Protein AF-A0A5J4WD11-F1 (afdb_monomer_lite)

Structure (mmCIF, N/CA/C/O backbone):
data_AF-A0A5J4WD11-F1
#
_entry.id   AF-A0A5J4WD11-F1
#
loop_
_atom_site.group_PDB
_atom_site.id
_atom_site.type_symbol
_atom_site.label_atom_id
_atom_site.label_alt_id
_atom_site.label_comp_id
_atom_site.label_asym_id
_atom_site.label_entity_id
_atom_site.label_seq_id
_atom_site.pdbx_PDB_ins_code
_atom_site.Cartn_x
_atom_site.Cartn_y
_atom_site.Cartn_z
_atom_site.occupancy
_atom_site.B_iso_or_equiv
_atom_site.auth_seq_id
_atom_site.auth_comp_id
_atom_site.auth_asym_id
_atom_site.auth_atom_id
_atom_site.pdbx_PDB_model_num
ATOM 1 N N . MET A 1 1 ? -0.521 -6.035 17.013 1.00 54.28 1 MET A N 1
ATOM 2 C CA . MET A 1 1 ? -1.856 -5.624 17.509 1.00 54.28 1 MET A CA 1
ATOM 3 C C . MET A 1 1 ? -2.063 -4.173 17.127 1.00 54.28 1 MET A C 1
ATOM 5 O O . MET A 1 1 ? -1.174 -3.386 17.420 1.00 54.28 1 MET A O 1
ATOM 9 N N . ALA A 1 2 ? -3.182 -3.840 16.476 1.00 74.25 2 ALA A N 1
ATOM 10 C CA . ALA A 1 2 ? -3.461 -2.468 16.056 1.00 74.25 2 ALA A CA 1
ATOM 11 C C . ALA A 1 2 ? -3.629 -1.542 17.273 1.00 74.25 2 ALA A C 1
ATOM 13 O O . ALA A 1 2 ? -4.384 -1.871 18.199 1.00 74.25 2 ALA A O 1
ATOM 14 N N . ASN A 1 3 ? -2.933 -0.406 17.284 1.00 86.44 3 ASN A N 1
ATOM 15 C CA . ASN A 1 3 ? -3.064 0.596 18.343 1.00 86.44 3 ASN A CA 1
ATOM 16 C C . ASN A 1 3 ? -4.400 1.367 18.223 1.00 86.44 3 ASN A C 1
ATOM 18 O O . ASN A 1 3 ? -5.156 1.187 17.268 1.00 86.44 3 ASN A O 1
ATOM 22 N N . THR A 1 4 ? -4.731 2.218 19.201 1.00 89.69 4 THR A N 1
ATOM 23 C CA . THR A 1 4 ? -6.002 2.972 19.204 1.00 89.69 4 THR A CA 1
ATOM 24 C C . THR A 1 4 ? -6.188 3.834 17.951 1.00 89.69 4 THR A C 1
ATOM 26 O O . THR A 1 4 ? -7.291 3.894 17.412 1.00 89.69 4 THR A O 1
ATOM 29 N N . ALA A 1 5 ? -5.118 4.462 17.458 1.00 89.44 5 ALA A N 1
ATOM 30 C CA . ALA A 1 5 ? -5.155 5.301 16.264 1.00 89.44 5 ALA A CA 1
ATOM 31 C C . ALA A 1 5 ? -5.399 4.468 14.991 1.00 89.44 5 ALA A C 1
ATOM 33 O O . ALA A 1 5 ? -6.214 4.845 14.152 1.00 89.44 5 ALA A O 1
ATOM 34 N N . GLU A 1 6 ? -4.762 3.302 14.877 1.00 90.31 6 GLU A N 1
ATOM 35 C CA . GLU A 1 6 ? -4.972 2.359 13.771 1.00 90.31 6 GLU A CA 1
ATOM 36 C C . GLU A 1 6 ? -6.390 1.788 13.776 1.00 90.31 6 GLU A C 1
ATOM 38 O O . GLU A 1 6 ? -7.018 1.720 12.723 1.00 90.31 6 GLU A O 1
ATOM 43 N N . LYS A 1 7 ? -6.924 1.429 14.952 1.00 91.00 7 LYS A N 1
ATOM 44 C CA . LYS A 1 7 ? -8.316 0.973 15.095 1.00 91.00 7 LYS A CA 1
ATOM 45 C C . LYS A 1 7 ? -9.299 2.043 14.640 1.00 91.00 7 LYS A C 1
ATOM 47 O O . LYS A 1 7 ? -10.233 1.727 13.913 1.00 91.00 7 LYS A O 1
ATOM 52 N N . PHE A 1 8 ? -9.074 3.293 15.044 1.00 90.25 8 PHE A N 1
ATOM 53 C CA . PHE A 1 8 ? -9.897 4.412 14.603 1.00 90.25 8 PHE A CA 1
ATOM 54 C C . PHE A 1 8 ? -9.845 4.557 13.081 1.00 90.25 8 PHE A C 1
ATOM 56 O O . PHE A 1 8 ? -10.887 4.532 12.438 1.00 90.25 8 PHE A O 1
ATOM 63 N N . LEU A 1 9 ? -8.647 4.633 12.491 1.00 89.62 9 LEU A N 1
ATOM 64 C CA . LEU A 1 9 ? -8.491 4.785 11.043 1.00 89.62 9 LEU A CA 1
ATOM 65 C C . LEU A 1 9 ? -9.131 3.626 10.262 1.00 89.62 9 LEU A C 1
ATOM 67 O O . LEU A 1 9 ? -9.736 3.852 9.217 1.00 89.62 9 LEU A O 1
ATOM 71 N N . LEU A 1 10 ? -9.040 2.401 10.786 1.00 90.12 10 LEU A N 1
ATOM 72 C CA . LEU A 1 10 ? -9.626 1.210 10.175 1.00 90.12 10 LEU A CA 1
ATOM 73 C C . LEU A 1 10 ? -11.154 1.299 10.080 1.00 90.12 10 LEU A C 1
ATOM 75 O O . LEU A 1 10 ? -11.705 0.901 9.057 1.00 90.12 10 LEU A O 1
ATOM 79 N N . THR A 1 11 ? -11.824 1.869 11.087 1.00 91.12 11 THR A N 1
ATOM 80 C CA . THR A 1 11 ? -13.278 2.117 11.066 1.00 91.12 11 THR A CA 1
ATOM 81 C C . THR A 1 11 ? -13.694 3.020 9.904 1.00 91.12 11 THR A C 1
ATOM 83 O O . THR A 1 11 ? -14.798 2.885 9.388 1.00 91.12 11 THR A O 1
ATOM 86 N N . TYR A 1 12 ? -12.809 3.917 9.462 1.00 87.56 12 TYR A N 1
ATOM 87 C CA . TYR A 1 12 ? -13.097 4.879 8.398 1.00 87.56 12 TYR A CA 1
ATOM 88 C C . TYR A 1 12 ? -12.527 4.495 7.033 1.00 87.56 12 TYR A C 1
ATOM 90 O O . TYR A 1 12 ? -12.752 5.230 6.076 1.00 87.56 12 TYR A O 1
ATOM 98 N N . LYS A 1 13 ? -11.810 3.371 6.908 1.00 85.38 13 LYS A N 1
ATOM 99 C CA . LYS A 1 13 ? -11.072 3.019 5.681 1.00 85.38 13 LYS A CA 1
ATOM 100 C C . LYS A 1 13 ? -11.944 3.032 4.419 1.00 85.38 13 LYS A C 1
ATOM 102 O O . LYS A 1 13 ? -11.483 3.427 3.358 1.00 85.38 13 LYS A O 1
ATOM 107 N N . ASP A 1 14 ? -13.213 2.644 4.546 1.00 84.62 14 ASP A N 1
ATOM 108 C CA . ASP A 1 14 ? -14.147 2.547 3.418 1.00 84.62 14 ASP A CA 1
ATOM 109 C C . ASP A 1 14 ? -14.774 3.905 3.047 1.00 84.62 14 ASP A C 1
ATOM 111 O O . ASP A 1 14 ? -15.422 4.034 2.011 1.00 84.62 14 ASP A O 1
ATOM 115 N N . HIS A 1 15 ? -14.545 4.943 3.859 1.00 85.25 15 HIS A N 1
ATOM 116 C CA . HIS A 1 15 ? -14.982 6.312 3.584 1.00 85.25 15 HIS A CA 1
ATOM 117 C C . HIS A 1 15 ? -13.975 7.112 2.749 1.00 85.25 15 HIS A C 1
ATOM 119 O O . HIS A 1 15 ? -14.320 8.187 2.257 1.00 85.25 15 HIS A O 1
ATOM 125 N N . PHE A 1 16 ? -12.744 6.622 2.570 1.00 76.88 16 PHE A N 1
ATOM 126 C CA . PHE A 1 16 ? -11.739 7.292 1.7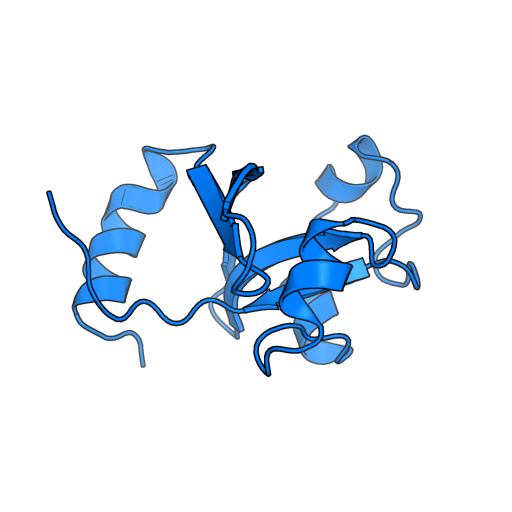50 1.00 76.88 16 PHE A CA 1
ATOM 127 C C . PHE A 1 16 ? -11.012 6.296 0.837 1.00 76.88 16 PHE A C 1
ATOM 129 O O . PHE A 1 16 ? -10.161 5.523 1.254 1.00 76.88 16 PHE A O 1
ATOM 136 N N . LEU A 1 17 ? -11.316 6.361 -0.463 1.00 70.25 17 LEU A N 1
ATOM 137 C CA . LEU A 1 17 ? -10.599 5.588 -1.486 1.00 70.25 17 LEU A CA 1
ATOM 138 C C . LEU A 1 17 ? -9.200 6.164 -1.768 1.00 70.25 17 LEU A C 1
ATOM 140 O O . LEU A 1 17 ? -8.311 5.481 -2.261 1.00 70.25 17 LEU A O 1
ATOM 144 N N . TRP A 1 18 ? -8.993 7.446 -1.472 1.00 84.06 18 TRP A N 1
ATOM 145 C CA . TRP A 1 18 ? -7.758 8.161 -1.764 1.00 84.06 18 TRP A CA 1
ATOM 146 C C . TRP A 1 18 ? -7.340 9.001 -0.565 1.00 84.06 18 TRP A C 1
ATOM 148 O O . TRP A 1 18 ? -8.169 9.630 0.089 1.00 84.06 18 TRP A O 1
ATOM 158 N N . SER A 1 19 ? -6.039 9.036 -0.303 1.00 89.56 19 SER A N 1
ATOM 159 C CA . SER A 1 19 ? -5.409 9.881 0.703 1.00 89.56 19 SER A CA 1
ATOM 160 C C . SER A 1 19 ? -4.377 10.806 0.058 1.00 89.56 19 SER A C 1
ATOM 162 O O . SER A 1 19 ? -3.909 10.583 -1.065 1.00 89.56 19 SER A O 1
ATOM 164 N N . ILE A 1 20 ? -4.001 11.860 0.782 1.00 90.69 20 ILE A N 1
ATOM 165 C CA . ILE A 1 20 ? -2.826 12.663 0.447 1.00 90.69 20 ILE A CA 1
ATOM 166 C C . ILE A 1 20 ? -1.654 12.129 1.267 1.00 90.69 20 ILE A C 1
ATOM 168 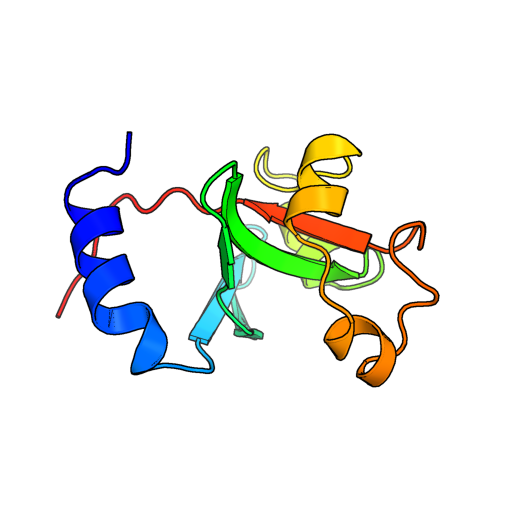O O . ILE A 1 20 ? -1.557 12.365 2.470 1.00 90.69 20 ILE A O 1
ATOM 172 N N . LEU A 1 21 ? -0.745 11.421 0.602 1.00 89.69 21 LEU A N 1
ATOM 173 C CA . LEU A 1 21 ? 0.531 11.015 1.171 1.00 89.69 21 LEU A CA 1
ATOM 174 C C . LEU A 1 21 ? 1.541 12.149 0.980 1.00 89.69 21 LEU A C 1
ATOM 176 O O . LEU A 1 21 ? 1.880 12.505 -0.151 1.00 89.69 21 LEU A O 1
ATOM 180 N N . ILE A 1 22 ? 2.042 12.696 2.085 1.00 87.25 22 ILE A N 1
ATOM 181 C CA . ILE A 1 22 ? 3.094 13.715 2.076 1.00 87.25 22 ILE A CA 1
ATOM 182 C C . ILE A 1 22 ? 4.413 13.052 2.458 1.00 87.25 22 ILE A C 1
ATOM 184 O O . ILE A 1 22 ? 4.576 12.566 3.575 1.00 87.25 22 ILE A O 1
ATOM 188 N N . THR A 1 23 ? 5.363 13.046 1.528 1.00 84.12 23 THR A N 1
ATOM 189 C CA . THR A 1 23 ? 6.728 12.556 1.759 1.00 84.12 23 THR A CA 1
ATOM 190 C C . THR A 1 23 ? 7.693 13.727 1.858 1.00 84.12 23 THR A C 1
ATOM 192 O O . THR A 1 23 ? 7.469 14.773 1.248 1.00 84.12 23 THR A O 1
ATOM 195 N N . THR A 1 24 ? 8.769 13.574 2.628 1.00 78.81 24 THR A N 1
ATOM 196 C CA . THR A 1 24 ? 9.814 14.594 2.759 1.00 78.81 24 THR A CA 1
ATOM 197 C C . THR A 1 24 ? 11.188 13.943 2.799 1.00 78.81 24 THR A C 1
ATOM 199 O O . THR A 1 24 ? 11.384 12.928 3.461 1.00 78.81 24 THR A O 1
ATOM 202 N N . ASP A 1 25 ? 12.139 14.553 2.105 1.00 75.50 25 ASP A N 1
ATOM 203 C CA . ASP A 1 25 ? 13.574 14.261 2.183 1.00 75.50 25 ASP A CA 1
ATOM 204 C C . ASP A 1 25 ? 14.299 15.197 3.171 1.00 75.50 25 ASP A C 1
ATOM 206 O O . ASP A 1 25 ? 15.523 15.317 3.135 1.00 75.50 25 ASP A O 1
ATOM 210 N N . LYS A 1 26 ? 13.534 15.850 4.062 1.00 75.75 26 LYS A N 1
ATOM 211 C CA . LYS A 1 26 ? 13.937 16.935 4.978 1.00 75.75 26 LYS A CA 1
ATOM 212 C C . LYS A 1 26 ? 14.227 18.280 4.304 1.00 75.75 26 LYS A C 1
ATOM 214 O O . LYS A 1 26 ? 14.443 19.252 5.021 1.00 75.75 26 LYS A O 1
ATOM 219 N N . LEU A 1 27 ? 14.183 18.365 2.975 1.00 77.44 27 LEU A N 1
ATOM 220 C CA . LEU A 1 27 ? 14.364 19.614 2.230 1.00 77.44 27 LEU A CA 1
ATOM 221 C C . LEU A 1 27 ? 13.043 20.105 1.641 1.00 77.44 27 LEU A C 1
ATOM 223 O O . LEU A 1 27 ? 12.746 21.298 1.694 1.00 77.44 27 LEU A O 1
ATOM 227 N N . ARG A 1 28 ? 12.225 19.193 1.104 1.00 79.06 28 ARG A N 1
ATOM 228 C CA . ARG A 1 28 ? 10.944 19.537 0.483 1.00 79.06 28 ARG A CA 1
ATOM 229 C C . ARG A 1 28 ? 9.864 18.502 0.772 1.00 79.06 28 ARG A C 1
ATOM 231 O O . ARG A 1 28 ? 10.033 17.308 0.535 1.00 79.06 28 ARG A O 1
ATOM 238 N N . GLN A 1 29 ? 8.702 18.995 1.195 1.00 85.75 29 GLN A N 1
ATOM 239 C CA . GLN A 1 29 ? 7.481 18.200 1.260 1.00 85.75 29 GLN A CA 1
ATOM 240 C C . GLN A 1 29 ? 6.869 18.050 -0.135 1.00 85.75 29 GLN A C 1
ATOM 242 O O . GLN A 1 29 ? 6.747 19.023 -0.884 1.00 85.75 29 GLN A O 1
ATOM 247 N N . VAL A 1 30 ? 6.472 16.828 -0.482 1.00 85.88 30 VAL A N 1
ATOM 248 C CA . VAL A 1 30 ? 5.824 16.521 -1.758 1.00 85.88 30 VAL A CA 1
ATOM 249 C C . VAL A 1 30 ? 4.500 15.803 -1.483 1.00 85.88 30 VAL A C 1
ATOM 251 O O . VAL A 1 30 ? 4.518 14.603 -1.195 1.00 85.88 30 VAL A O 1
ATOM 254 N N . PRO A 1 31 ? 3.356 16.511 -1.552 1.00 89.25 31 PRO A N 1
ATOM 255 C CA . PRO A 1 31 ? 2.039 15.897 -1.430 1.00 89.25 31 PRO A CA 1
ATOM 256 C C . PRO A 1 31 ? 1.696 15.109 -2.696 1.00 89.25 31 PRO A C 1
ATOM 258 O O . PRO A 1 31 ? 1.972 15.551 -3.815 1.00 89.25 31 PRO A O 1
ATOM 261 N N . ARG A 1 32 ? 1.098 13.928 -2.532 1.00 87.62 32 ARG A N 1
ATOM 262 C CA . ARG A 1 32 ? 0.680 13.062 -3.640 1.00 87.62 32 ARG A CA 1
ATOM 263 C C . ARG A 1 32 ? -0.624 12.365 -3.301 1.00 87.62 32 ARG A C 1
ATOM 265 O O . ARG A 1 32 ? -0.779 11.867 -2.191 1.00 87.62 32 ARG A O 1
ATOM 272 N N . VAL A 1 33 ? -1.511 12.253 -4.284 1.00 89.75 33 VAL A N 1
ATOM 273 C CA . VAL A 1 33 ? -2.663 11.355 -4.177 1.00 89.75 33 VAL A CA 1
ATOM 274 C C . VAL A 1 33 ? -2.149 9.913 -4.179 1.00 89.75 33 VAL A C 1
ATOM 276 O O . VAL A 1 33 ? -1.354 9.526 -5.044 1.00 89.75 33 VAL A O 1
ATOM 279 N N . ALA A 1 34 ? -2.543 9.137 -3.178 1.00 88.94 34 ALA A N 1
ATOM 280 C CA . ALA A 1 34 ? -2.162 7.742 -3.014 1.00 88.94 34 ALA A CA 1
ATOM 281 C C . ALA A 1 34 ? -3.328 6.944 -2.420 1.00 88.94 34 ALA A C 1
ATOM 283 O O . ALA A 1 34 ? -4.186 7.499 -1.744 1.00 88.94 34 ALA A O 1
ATOM 284 N N . HIS A 1 35 ? -3.372 5.643 -2.690 1.00 89.56 35 HIS A N 1
ATOM 285 C CA . HIS A 1 35 ? -4.386 4.760 -2.123 1.00 89.56 35 HIS A CA 1
ATOM 286 C C . HIS A 1 35 ? -3.821 4.124 -0.853 1.00 89.56 35 HIS A C 1
ATOM 288 O O . HIS A 1 35 ? -2.854 3.364 -0.938 1.00 89.56 35 HIS A O 1
ATOM 294 N N . LEU A 1 36 ? -4.372 4.485 0.310 1.00 91.00 36 LEU A N 1
ATOM 295 C CA . LEU A 1 36 ? -4.010 3.853 1.575 1.00 91.00 36 LEU A CA 1
ATOM 296 C C . LEU A 1 36 ? -4.721 2.502 1.670 1.00 91.00 36 LEU A C 1
ATOM 298 O O . LEU A 1 36 ? -5.941 2.450 1.783 1.00 91.00 36 LEU A O 1
ATOM 302 N N . CYS A 1 37 ? -3.949 1.424 1.651 1.00 90.88 37 CYS A N 1
ATOM 303 C CA . CYS A 1 37 ? -4.453 0.062 1.724 1.00 90.88 37 CYS A CA 1
ATOM 304 C C . CYS A 1 37 ? -4.321 -0.498 3.145 1.00 90.88 37 CYS A C 1
ATOM 306 O O . CYS A 1 37 ? -3.505 -0.026 3.940 1.00 90.88 37 CYS A O 1
ATOM 308 N N . PHE A 1 38 ? -5.084 -1.551 3.445 1.00 91.00 38 PHE A N 1
ATOM 309 C CA . PHE A 1 38 ? -4.960 -2.322 4.681 1.00 91.00 38 PHE A CA 1
ATOM 310 C C . PHE A 1 38 ? -4.946 -3.823 4.383 1.00 91.00 38 PHE A C 1
ATOM 312 O O . PHE A 1 38 ? -5.738 -4.310 3.577 1.00 91.00 38 PHE A O 1
ATOM 319 N N . ASN A 1 39 ? -4.065 -4.555 5.057 1.00 92.06 39 ASN A N 1
ATOM 320 C CA . ASN A 1 39 ? -4.010 -6.013 5.046 1.00 92.06 39 ASN A CA 1
ATOM 321 C C . ASN A 1 39 ? -3.805 -6.521 6.487 1.00 92.06 39 ASN A C 1
ATOM 323 O O . ASN A 1 39 ? -3.082 -5.908 7.269 1.00 92.06 39 ASN A O 1
ATOM 327 N N . PHE A 1 40 ? -4.439 -7.639 6.852 1.00 89.38 40 PHE A N 1
ATOM 328 C CA . PHE A 1 40 ? -4.395 -8.167 8.223 1.00 89.38 40 PHE A CA 1
ATOM 329 C C . PHE A 1 40 ? -3.002 -8.622 8.688 1.00 89.38 40 PHE A C 1
ATOM 331 O O . PHE A 1 40 ? -2.739 -8.622 9.889 1.00 89.38 40 PHE A O 1
ATOM 338 N N . GLU A 1 41 ? -2.115 -8.995 7.768 1.00 90.62 41 GLU A N 1
ATOM 339 C CA . GLU A 1 41 ? -0.756 -9.453 8.065 1.00 90.62 41 G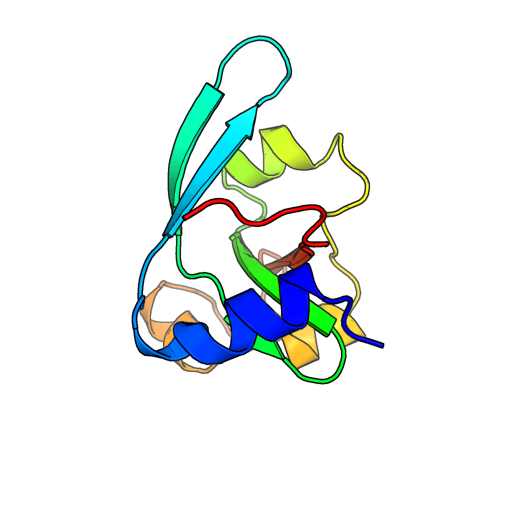LU A CA 1
ATOM 340 C C . GLU A 1 41 ? 0.242 -8.299 8.195 1.00 90.62 41 GLU A C 1
ATOM 342 O O . GLU A 1 41 ? 1.119 -8.347 9.056 1.00 90.62 41 GLU A O 1
ATOM 347 N N . ILE A 1 42 ? 0.115 -7.269 7.349 1.00 90.56 42 ILE A N 1
ATOM 348 C CA . ILE A 1 42 ? 1.110 -6.184 7.230 1.00 90.56 42 ILE A CA 1
ATOM 349 C C . ILE A 1 42 ? 0.603 -4.807 7.680 1.00 90.56 42 ILE A C 1
ATOM 351 O O . ILE A 1 42 ? 1.373 -3.850 7.703 1.00 90.56 42 ILE A O 1
ATOM 355 N N . GLY A 1 43 ? -0.670 -4.692 8.062 1.00 91.38 43 GLY A N 1
ATOM 356 C CA . GLY A 1 43 ? -1.282 -3.444 8.510 1.00 91.38 43 GLY A CA 1
ATOM 357 C C . GLY A 1 43 ? -1.570 -2.470 7.366 1.00 91.38 43 GLY A C 1
ATOM 358 O O . GLY A 1 43 ? -1.957 -2.874 6.267 1.00 91.38 43 GLY A O 1
ATOM 359 N N . PHE A 1 44 ? -1.428 -1.173 7.645 1.00 92.06 44 PHE A N 1
ATOM 360 C CA . PHE A 1 44 ? -1.615 -0.113 6.657 1.00 92.06 44 PHE A CA 1
ATOM 361 C C . PHE A 1 44 ? -0.391 0.025 5.750 1.00 92.06 44 PHE A C 1
ATOM 363 O O . PHE A 1 44 ? 0.749 0.018 6.218 1.00 92.06 44 PHE A O 1
ATOM 370 N N . TYR A 1 45 ? -0.616 0.197 4.449 1.00 92.25 45 TYR A N 1
ATOM 371 C CA . TYR A 1 45 ? 0.471 0.341 3.485 1.00 92.25 45 TYR A CA 1
ATOM 372 C C . TYR A 1 45 ? 0.068 1.130 2.235 1.00 92.25 45 TYR A C 1
ATOM 374 O O . TYR A 1 45 ? -1.111 1.322 1.943 1.00 92.25 45 TYR A O 1
ATOM 382 N N . TYR A 1 46 ? 1.073 1.547 1.465 1.00 91.62 46 TYR A N 1
ATOM 383 C CA . TYR A 1 46 ? 0.912 2.057 0.104 1.00 91.62 46 TYR A CA 1
ATOM 384 C C . TYR A 1 46 ? 1.708 1.209 -0.888 1.00 91.62 46 TYR A C 1
ATOM 386 O O . TYR A 1 46 ? 2.889 0.940 -0.664 1.00 91.62 46 TYR A O 1
ATOM 394 N N . SER A 1 47 ? 1.107 0.876 -2.030 1.00 91.31 47 SER A N 1
ATOM 395 C CA . SER A 1 47 ? 1.833 0.281 -3.158 1.00 91.31 47 SER A CA 1
ATOM 396 C C . SER A 1 47 ? 2.513 1.365 -3.997 1.00 91.31 47 SER A C 1
ATOM 398 O O . SER A 1 47 ? 1.932 2.413 -4.304 1.00 91.31 47 SER A O 1
ATOM 400 N N . ALA A 1 48 ? 3.765 1.129 -4.380 1.00 90.81 48 ALA A N 1
ATOM 401 C CA . ALA A 1 48 ? 4.552 2.067 -5.173 1.00 90.81 48 ALA A CA 1
ATOM 402 C C . ALA A 1 48 ? 5.507 1.347 -6.133 1.00 90.81 48 ALA A C 1
ATOM 404 O O . ALA A 1 48 ? 5.796 0.158 -5.983 1.00 90.81 48 ALA A O 1
ATOM 405 N N . LYS A 1 49 ? 5.958 2.061 -7.172 1.00 90.38 49 LYS A N 1
ATOM 406 C CA . LYS A 1 49 ? 7.022 1.586 -8.068 1.00 90.38 49 LYS A CA 1
ATOM 407 C C . LYS A 1 49 ? 8.363 2.082 -7.541 1.00 90.38 49 LYS A C 1
ATOM 409 O O . LYS A 1 49 ? 8.465 3.258 -7.185 1.00 90.38 49 LYS A O 1
ATOM 414 N N . SER A 1 50 ? 9.381 1.230 -7.547 1.00 88.44 50 SER A N 1
ATOM 415 C CA . SER A 1 50 ? 10.746 1.557 -7.113 1.00 88.44 50 SER A CA 1
ATOM 416 C C . SER A 1 50 ? 11.313 2.789 -7.822 1.00 88.44 50 SER A C 1
ATOM 418 O O . SER A 1 50 ? 12.008 3.594 -7.220 1.00 88.44 50 SER A O 1
ATOM 420 N N . THR A 1 51 ? 10.928 3.006 -9.079 1.00 87.56 51 THR A N 1
ATOM 421 C CA . THR A 1 51 ? 11.368 4.140 -9.904 1.00 87.56 51 THR A CA 1
ATOM 422 C C . THR A 1 51 ? 10.703 5.476 -9.558 1.00 87.56 51 THR A C 1
ATOM 424 O O . THR A 1 51 ? 11.015 6.502 -10.160 1.00 87.56 51 THR A O 1
ATOM 427 N N . THR A 1 52 ? 9.749 5.504 -8.625 1.00 85.00 52 THR A N 1
A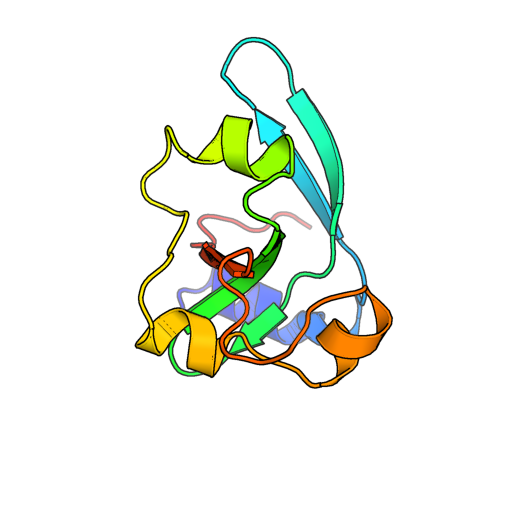TOM 428 C CA . THR A 1 52 ? 9.022 6.736 -8.295 1.00 85.00 52 THR A CA 1
ATOM 429 C C . THR A 1 52 ? 9.811 7.613 -7.333 1.00 85.00 52 THR A C 1
ATOM 431 O O . THR A 1 52 ? 10.411 7.135 -6.375 1.00 85.00 52 THR A O 1
ATOM 434 N N . SER A 1 53 ? 9.718 8.936 -7.499 1.00 81.00 53 SER A N 1
ATOM 435 C CA . SER A 1 53 ? 10.414 9.871 -6.603 1.00 81.00 53 SER A CA 1
ATOM 436 C C . SER A 1 53 ? 9.950 9.801 -5.142 1.00 81.00 53 SER A C 1
ATOM 438 O O . SER A 1 53 ? 10.691 10.220 -4.266 1.00 81.00 53 SER A O 1
ATOM 440 N N . LYS A 1 54 ? 8.763 9.243 -4.846 1.00 81.75 54 LYS A N 1
ATOM 441 C CA . LYS A 1 54 ? 8.343 8.970 -3.457 1.00 81.75 54 LYS A CA 1
ATOM 442 C C . LYS A 1 54 ? 9.192 7.863 -2.825 1.00 81.75 54 LYS A C 1
ATOM 444 O O . LYS A 1 54 ? 9.556 7.989 -1.668 1.00 81.75 54 LYS A O 1
ATOM 449 N N . ILE A 1 55 ? 9.552 6.827 -3.588 1.00 82.75 55 ILE A N 1
ATOM 450 C CA . ILE A 1 55 ? 10.446 5.773 -3.111 1.00 82.75 55 ILE A CA 1
ATOM 451 C C . ILE A 1 55 ? 11.847 6.344 -2.922 1.00 82.75 55 ILE A C 1
ATOM 453 O O . ILE A 1 55 ? 12.375 6.205 -1.836 1.00 82.75 55 ILE A O 1
ATOM 457 N N . ALA A 1 56 ? 12.384 7.123 -3.864 1.00 79.69 56 ALA A N 1
ATOM 458 C CA . ALA A 1 56 ? 13.681 7.784 -3.667 1.00 79.69 56 ALA A CA 1
ATOM 459 C C . ALA A 1 56 ? 13.723 8.707 -2.423 1.00 79.69 56 ALA A C 1
ATOM 461 O O . ALA A 1 56 ? 14.746 8.807 -1.748 1.00 79.69 56 ALA A O 1
ATOM 462 N N . GLN A 1 57 ? 12.607 9.370 -2.093 1.00 74.69 57 GLN A N 1
ATOM 463 C CA . GLN A 1 57 ? 12.491 10.193 -0.882 1.00 74.69 57 GLN A CA 1
ATOM 464 C C . GLN A 1 57 ? 12.403 9.360 0.409 1.00 74.69 57 GLN A C 1
ATOM 466 O O . GLN A 1 57 ? 12.884 9.814 1.445 1.00 74.69 57 GLN A O 1
ATOM 471 N N . ILE A 1 58 ? 11.800 8.165 0.361 1.00 74.12 58 ILE A N 1
ATOM 472 C CA . ILE A 1 58 ? 11.557 7.305 1.534 1.00 74.12 58 ILE A CA 1
ATOM 473 C C . ILE A 1 58 ? 12.559 6.138 1.626 1.00 74.12 58 ILE A C 1
ATOM 475 O O . ILE A 1 58 ? 12.654 5.533 2.674 1.00 74.12 58 ILE A O 1
ATOM 479 N N . GLU A 1 59 ? 13.377 5.821 0.621 1.00 66.31 59 GLU A N 1
ATOM 480 C CA . GLU A 1 59 ? 14.385 4.739 0.699 1.00 66.31 59 GLU A CA 1
ATOM 481 C C . GLU A 1 59 ? 15.468 5.021 1.746 1.00 66.31 59 GLU A C 1
ATOM 483 O O . GLU A 1 59 ? 16.106 4.107 2.255 1.00 66.31 59 GLU A O 1
ATOM 488 N N . LYS A 1 60 ? 15.620 6.285 2.154 1.00 63.78 60 LYS A N 1
ATOM 489 C CA . LYS A 1 60 ? 16.406 6.675 3.335 1.00 63.78 60 LYS A CA 1
ATOM 490 C C . LYS A 1 60 ? 15.702 6.364 4.671 1.00 63.78 60 LYS A C 1
ATOM 492 O O . LYS A 1 60 ? 16.213 6.735 5.724 1.00 63.78 60 LYS A O 1
ATOM 497 N N . ASN A 1 61 ? 14.518 5.756 4.640 1.00 61.62 61 ASN A N 1
ATOM 498 C CA . ASN A 1 61 ? 13.595 5.549 5.753 1.00 61.62 61 ASN A CA 1
ATOM 499 C C . ASN A 1 61 ? 13.306 4.035 5.886 1.00 61.62 61 ASN A C 1
ATOM 501 O O . ASN A 1 61 ? 12.991 3.395 4.881 1.00 61.62 61 ASN A O 1
ATOM 505 N N . PRO A 1 62 ? 13.349 3.442 7.092 1.00 62.59 62 PRO A N 1
ATOM 506 C CA . PRO A 1 62 ? 13.176 1.995 7.313 1.00 62.59 62 PRO A CA 1
ATOM 507 C C . PRO A 1 62 ? 11.793 1.409 6.958 1.00 62.59 62 PRO A C 1
ATOM 509 O O . PRO A 1 62 ? 11.545 0.237 7.215 1.00 62.59 62 PRO A O 1
ATOM 512 N N . PHE A 1 63 ? 10.876 2.196 6.391 1.00 75.19 63 PHE A N 1
ATOM 513 C CA . PHE A 1 63 ? 9.484 1.796 6.161 1.00 75.19 63 PHE A CA 1
ATOM 514 C C . PHE A 1 63 ? 9.185 1.320 4.729 1.00 75.19 63 PHE A C 1
ATOM 516 O O . PHE A 1 63 ? 8.056 0.919 4.448 1.00 75.19 63 PHE A O 1
ATOM 523 N N . VAL A 1 64 ? 10.156 1.357 3.808 1.00 79.81 64 VAL A N 1
ATOM 524 C CA . VAL A 1 64 ? 10.002 0.759 2.469 1.00 79.81 64 VAL A CA 1
ATOM 525 C C . VAL A 1 64 ? 10.433 -0.700 2.518 1.00 79.81 64 VAL A C 1
ATOM 527 O O . VAL A 1 64 ? 11.574 -0.994 2.858 1.00 79.81 64 VAL A O 1
ATOM 530 N N . SER A 1 65 ? 9.543 -1.606 2.120 1.00 82.00 65 SER A N 1
ATOM 531 C CA . SER A 1 65 ? 9.836 -3.033 2.036 1.00 82.00 65 SER A CA 1
ATOM 532 C C . SER A 1 65 ? 9.855 -3.527 0.589 1.00 82.00 65 SER A C 1
ATOM 534 O O . SER A 1 65 ? 8.985 -3.203 -0.230 1.00 82.00 65 SER A O 1
ATOM 536 N N . SER A 1 66 ? 10.871 -4.334 0.293 1.00 86.94 66 SER A N 1
ATOM 537 C CA . SER A 1 66 ? 10.975 -5.208 -0.880 1.00 86.94 66 SER A CA 1
ATOM 538 C C . SER A 1 66 ? 10.870 -6.692 -0.497 1.00 86.94 66 SER A C 1
ATOM 540 O O . SER A 1 66 ? 11.092 -7.562 -1.338 1.00 86.94 66 SER A O 1
ATOM 542 N N . GLU A 1 67 ? 10.546 -6.999 0.765 1.00 90.38 67 GLU A N 1
ATOM 543 C CA . GLU A 1 67 ? 10.464 -8.372 1.254 1.00 90.38 67 GLU A CA 1
ATOM 544 C C . GLU A 1 67 ? 9.300 -9.117 0.610 1.00 90.38 67 GLU A C 1
ATOM 546 O O . GLU A 1 67 ? 8.160 -8.650 0.609 1.00 90.38 67 GLU A O 1
ATOM 551 N N . ARG A 1 68 ? 9.573 -10.328 0.116 1.00 91.12 68 ARG A N 1
ATOM 552 C CA . ARG A 1 68 ? 8.609 -11.101 -0.674 1.00 91.12 68 ARG A CA 1
ATOM 553 C C . ARG A 1 68 ? 7.273 -11.298 0.040 1.00 91.12 68 ARG A C 1
ATOM 555 O O . ARG A 1 68 ? 6.236 -11.031 -0.552 1.00 91.12 68 ARG A O 1
ATOM 562 N N . LYS A 1 69 ? 7.312 -11.669 1.322 1.00 91.75 69 LYS A N 1
ATOM 563 C CA . LYS A 1 69 ? 6.111 -11.877 2.142 1.00 91.75 69 LYS A CA 1
ATOM 564 C C . LYS A 1 69 ? 5.243 -10.616 2.230 1.00 91.75 69 LYS A C 1
ATOM 566 O O . LYS A 1 69 ? 4.026 -10.699 2.124 1.00 91.75 69 LYS A O 1
ATOM 571 N N . VAL A 1 70 ? 5.870 -9.448 2.379 1.00 91.38 70 VAL A N 1
ATOM 572 C CA . VAL A 1 70 ? 5.159 -8.164 2.431 1.00 91.38 70 VAL A CA 1
ATOM 573 C C . VAL A 1 70 ? 4.564 -7.818 1.069 1.00 91.38 70 VAL A C 1
ATOM 575 O O . VAL A 1 70 ? 3.415 -7.390 0.990 1.00 91.38 70 VAL A O 1
ATOM 578 N N . LEU A 1 71 ? 5.319 -8.029 -0.011 1.00 93.56 71 LEU A N 1
ATOM 579 C CA . LEU A 1 71 ? 4.843 -7.753 -1.367 1.00 93.56 71 LEU A CA 1
ATOM 580 C C . LEU A 1 71 ? 3.695 -8.680 -1.786 1.00 93.56 71 LEU A C 1
ATOM 582 O O . LEU A 1 71 ? 2.785 -8.228 -2.474 1.00 93.56 71 LEU A O 1
ATOM 586 N N . ASP A 1 72 ? 3.713 -9.942 -1.350 1.00 93.62 72 ASP A N 1
ATOM 587 C CA . ASP A 1 72 ? 2.616 -10.890 -1.568 1.00 93.62 72 ASP A CA 1
ATOM 588 C C . ASP A 1 72 ? 1.330 -10.424 -0.868 1.00 93.62 72 ASP A C 1
ATOM 590 O O . ASP A 1 72 ? 0.270 -10.407 -1.491 1.00 93.62 72 ASP A O 1
ATOM 594 N N . ALA A 1 73 ? 1.424 -9.960 0.382 1.00 93.19 73 ALA A N 1
ATOM 595 C CA . ALA A 1 73 ? 0.287 -9.413 1.127 1.00 93.19 73 ALA A CA 1
ATOM 596 C C . ALA A 1 73 ? -0.225 -8.067 0.567 1.00 93.19 73 ALA A C 1
ATOM 598 O O . ALA A 1 73 ? -1.400 -7.726 0.733 1.00 93.19 73 ALA A O 1
ATOM 599 N N . ALA A 1 74 ? 0.650 -7.301 -0.090 1.00 92.44 74 ALA A N 1
ATOM 600 C CA . ALA A 1 74 ? 0.339 -6.010 -0.701 1.00 92.44 74 ALA A CA 1
ATOM 601 C C . ALA A 1 74 ? -0.179 -6.104 -2.152 1.00 92.44 74 A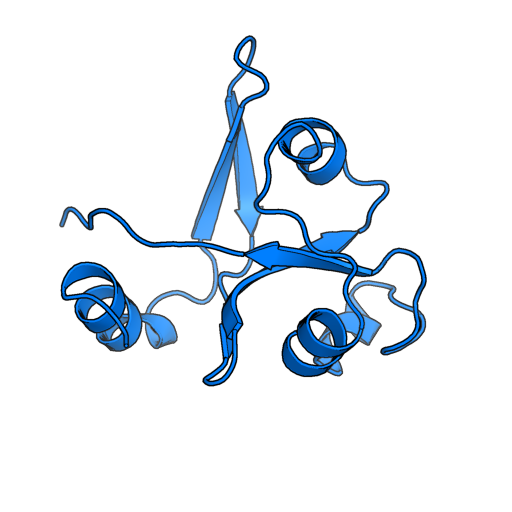LA A C 1
ATOM 603 O O . ALA A 1 74 ? -0.566 -5.085 -2.736 1.00 92.44 74 ALA A O 1
ATOM 604 N N . TRP A 1 75 ? -0.141 -7.289 -2.769 1.00 94.12 75 TRP A N 1
ATOM 605 C CA . TRP A 1 75 ? -0.562 -7.469 -4.156 1.00 94.12 75 TRP A CA 1
ATOM 606 C C . TRP A 1 75 ? -2.086 -7.370 -4.313 1.00 94.12 75 TRP A C 1
ATOM 608 O O . TRP A 1 75 ? -2.854 -7.902 -3.516 1.00 94.12 75 TRP A O 1
ATOM 618 N N . SER A 1 76 ? -2.514 -6.727 -5.399 1.00 91.75 76 SER A N 1
ATOM 619 C CA . SER A 1 76 ? -3.889 -6.733 -5.900 1.00 91.75 76 SER A CA 1
ATOM 620 C C . SER A 1 76 ? -3.852 -6.749 -7.424 1.00 91.75 76 SER A C 1
ATOM 622 O O . SER A 1 76 ? -3.012 -6.074 -8.024 1.00 91.75 76 SER A O 1
ATOM 624 N N . ASP A 1 77 ? -4.780 -7.460 -8.063 1.00 93.88 77 ASP A N 1
ATOM 625 C CA . ASP A 1 77 ? -4.869 -7.520 -9.528 1.00 93.88 77 ASP A CA 1
ATOM 626 C C . ASP A 1 77 ? -5.211 -6.160 -10.157 1.00 93.88 77 ASP A C 1
ATOM 628 O O . ASP A 1 77 ? -4.893 -5.909 -11.321 1.00 93.88 77 ASP A O 1
ATOM 632 N N . ASP A 1 78 ? -5.748 -5.216 -9.377 1.00 90.81 78 ASP A N 1
ATOM 633 C CA . ASP A 1 78 ? -5.910 -3.826 -9.813 1.00 90.81 78 ASP A CA 1
ATOM 634 C C . ASP A 1 78 ? -4.573 -3.151 -10.150 1.00 90.81 78 ASP A C 1
ATOM 636 O O . ASP A 1 78 ? -4.534 -2.216 -10.954 1.00 90.81 78 ASP A O 1
ATOM 640 N N . LEU A 1 79 ? -3.454 -3.644 -9.606 1.00 90.69 79 LEU A N 1
ATOM 641 C CA . LEU A 1 79 ? -2.125 -3.134 -9.933 1.00 90.69 79 LEU A CA 1
ATOM 642 C C . LEU A 1 79 ? -1.750 -3.396 -11.401 1.00 90.69 79 LEU A C 1
ATOM 644 O O . LEU A 1 79 ? -0.988 -2.623 -11.988 1.00 90.69 79 LEU A O 1
ATOM 648 N N . LEU A 1 80 ? -2.338 -4.404 -12.050 1.00 93.19 80 LEU A N 1
ATOM 649 C CA . LEU A 1 80 ? -2.150 -4.630 -13.488 1.00 93.19 80 LEU A CA 1
ATOM 650 C C . LEU A 1 80 ? -2.629 -3.419 -14.306 1.00 93.19 80 LEU A C 1
ATOM 652 O O . LEU A 1 80 ? -1.948 -2.988 -15.237 1.00 93.19 80 LEU A O 1
ATOM 656 N N . LYS A 1 81 ? -3.738 -2.788 -13.893 1.00 91.75 81 LYS A N 1
ATOM 657 C CA . LYS A 1 81 ? -4.335 -1.620 -14.572 1.00 91.75 81 LYS A CA 1
ATOM 658 C C . LYS A 1 81 ? -3.430 -0.387 -14.543 1.00 91.75 81 LYS A C 1
ATOM 660 O O . LYS A 1 81 ? -3.544 0.481 -15.400 1.00 91.75 81 LYS A O 1
ATOM 665 N N . VAL A 1 82 ? -2.513 -0.315 -13.577 1.00 87.62 82 VAL A N 1
ATOM 666 C CA . VAL A 1 82 ? -1.544 0.786 -13.432 1.00 87.62 82 VAL A CA 1
ATOM 667 C C . VAL A 1 82 ? -0.128 0.388 -13.884 1.00 87.62 82 VAL A C 1
ATOM 669 O O . VAL A 1 82 ? 0.865 1.065 -13.581 1.00 87.62 82 VAL A O 1
ATOM 672 N N . GLY A 1 83 ? -0.017 -0.698 -14.657 1.00 91.00 83 GLY A N 1
ATOM 673 C CA . GLY A 1 83 ? 1.177 -1.064 -15.420 1.00 91.00 83 GLY A CA 1
ATOM 674 C C . GLY A 1 83 ? 2.243 -1.826 -14.633 1.00 91.00 83 GLY A C 1
ATOM 675 O O . GLY A 1 83 ? 3.437 -1.616 -14.886 1.00 91.00 83 GLY A O 1
ATOM 676 N N . TYR A 1 84 ? 1.837 -2.637 -13.653 1.00 93.25 84 TYR A N 1
ATOM 677 C CA . TYR A 1 84 ? 2.680 -3.704 -13.101 1.00 93.25 84 TYR A CA 1
ATOM 678 C C . TYR A 1 84 ? 2.560 -4.970 -13.959 1.00 93.25 84 TYR A C 1
ATOM 680 O O . TYR A 1 84 ? 1.500 -5.231 -14.522 1.00 93.25 84 TYR A O 1
ATOM 688 N N . SER A 1 85 ? 3.634 -5.754 -14.058 1.00 94.12 85 SER A N 1
ATOM 689 C CA . SER A 1 85 ? 3.665 -7.006 -14.833 1.00 94.12 85 SER A CA 1
ATOM 690 C C . SER A 1 85 ? 3.125 -8.221 -14.070 1.00 94.12 85 SER A C 1
ATOM 692 O O . SER A 1 85 ? 2.908 -9.272 -14.666 1.00 94.12 85 SER A O 1
ATOM 694 N N . GLY A 1 86 ? 2.908 -8.090 -12.760 1.00 93.62 86 GLY A N 1
ATOM 695 C CA . GLY A 1 86 ? 2.380 -9.141 -11.894 1.00 93.62 86 GLY A CA 1
ATOM 696 C C . GLY A 1 86 ? 2.937 -9.043 -10.477 1.00 93.62 86 GLY A C 1
ATOM 697 O O . GLY A 1 86 ? 3.757 -8.175 -10.174 1.00 93.62 86 GLY A O 1
ATOM 698 N N . LYS A 1 87 ? 2.548 -9.982 -9.609 1.00 92.00 87 LYS A N 1
ATOM 699 C CA . LYS A 1 87 ? 3.016 -10.034 -8.211 1.00 92.00 87 LYS A CA 1
ATOM 700 C C . LYS A 1 87 ? 4.537 -10.121 -8.053 1.00 92.00 87 LYS A C 1
ATOM 702 O O . LYS A 1 87 ? 5.056 -9.813 -6.985 1.00 92.00 87 LYS A O 1
ATOM 707 N N . ASN A 1 88 ? 5.252 -10.564 -9.087 1.00 93.19 88 ASN A N 1
ATOM 708 C CA . ASN A 1 88 ? 6.712 -10.690 -9.110 1.00 93.19 88 ASN A CA 1
ATOM 709 C C . ASN A 1 88 ? 7.409 -9.508 -9.803 1.00 93.19 88 ASN A C 1
ATOM 711 O O . ASN A 1 88 ? 8.606 -9.586 -10.051 1.00 93.19 88 ASN A O 1
ATOM 715 N N . ASP A 1 89 ? 6.688 -8.433 -10.137 1.00 92.81 89 ASP A N 1
ATOM 716 C CA . ASP A 1 89 ? 7.288 -7.245 -10.745 1.00 92.81 89 ASP A CA 1
ATOM 717 C C . ASP A 1 89 ? 8.381 -6.679 -9.825 1.00 92.81 89 ASP A C 1
ATOM 719 O O . ASP A 1 89 ? 8.111 -6.265 -8.696 1.00 92.81 89 ASP A O 1
ATOM 723 N N . GLU A 1 90 ? 9.621 -6.636 -10.314 1.00 92.62 90 GLU A N 1
ATOM 724 C CA . GLU A 1 90 ? 10.792 -6.168 -9.560 1.00 92.62 90 GLU A CA 1
ATOM 725 C C . GLU A 1 90 ? 10.673 -4.707 -9.112 1.00 92.62 90 GLU A C 1
ATOM 727 O O . GLU A 1 90 ? 11.380 -4.260 -8.202 1.00 92.62 90 GLU A O 1
ATOM 732 N N . ARG A 1 91 ? 9.766 -3.946 -9.733 1.00 92.62 91 ARG A N 1
ATOM 733 C CA . ARG A 1 91 ? 9.489 -2.555 -9.378 1.00 92.62 91 ARG A CA 1
ATOM 734 C C . ARG A 1 91 ? 8.511 -2.443 -8.218 1.00 92.62 91 ARG A C 1
ATOM 736 O O . ARG A 1 91 ? 8.380 -1.348 -7.681 1.00 92.62 91 ARG A O 1
ATOM 743 N N . LEU A 1 92 ? 7.813 -3.507 -7.824 1.00 93.00 92 LEU A N 1
ATOM 744 C CA . LEU A 1 92 ? 6.851 -3.453 -6.728 1.00 93.00 92 LEU A CA 1
ATOM 745 C C . LEU A 1 92 ? 7.552 -3.182 -5.393 1.00 93.00 92 LEU A C 1
ATOM 747 O O . LEU A 1 92 ? 8.521 -3.841 -5.016 1.00 93.00 92 LEU A O 1
ATOM 751 N N . ARG A 1 93 ? 7.062 -2.164 -4.689 1.00 92.12 93 ARG A N 1
ATOM 752 C CA . ARG A 1 93 ? 7.461 -1.797 -3.331 1.00 92.12 93 ARG A CA 1
ATOM 753 C C . ARG A 1 93 ? 6.211 -1.561 -2.497 1.00 92.12 93 ARG A C 1
ATOM 755 O O . ARG A 1 93 ? 5.225 -1.023 -3.010 1.00 92.12 93 ARG A O 1
ATOM 762 N N . ALA A 1 94 ? 6.295 -1.900 -1.216 1.00 91.50 94 ALA A N 1
ATOM 763 C CA . ALA A 1 94 ? 5.297 -1.542 -0.219 1.00 91.50 94 ALA A CA 1
ATOM 764 C C . ALA A 1 94 ? 5.896 -0.517 0.750 1.00 91.50 94 ALA A C 1
ATOM 766 O O . ALA A 1 94 ? 6.991 -0.716 1.274 1.00 91.50 94 ALA A O 1
ATOM 767 N N . ILE A 1 95 ? 5.190 0.585 0.978 1.00 91.12 95 ILE A N 1
ATOM 768 C CA . ILE A 1 95 ? 5.519 1.554 2.027 1.00 91.12 95 ILE A CA 1
ATOM 769 C C . ILE A 1 95 ? 4.640 1.203 3.223 1.00 91.12 95 ILE A C 1
ATOM 771 O O . ILE A 1 95 ? 3.429 1.414 3.163 1.00 91.12 95 ILE A O 1
ATOM 775 N N . LEU A 1 96 ? 5.235 0.647 4.273 1.00 90.88 96 LEU A N 1
ATOM 776 C CA . LEU A 1 96 ? 4.540 0.278 5.502 1.00 90.88 96 LEU A CA 1
ATOM 777 C C . LEU A 1 96 ? 4.245 1.527 6.338 1.00 90.88 96 LEU A C 1
ATOM 779 O O . LEU A 1 96 ? 5.068 2.439 6.426 1.00 90.88 96 LEU A O 1
ATOM 783 N N . VAL A 1 97 ? 3.062 1.578 6.945 1.00 89.19 97 VAL A N 1
ATOM 784 C CA . VAL A 1 97 ? 2.599 2.735 7.715 1.00 89.19 97 VAL A CA 1
ATOM 785 C C . VAL A 1 97 ? 2.245 2.302 9.128 1.00 89.19 97 VAL A C 1
ATOM 787 O O . VAL A 1 97 ? 1.286 1.565 9.338 1.00 89.19 97 VAL A O 1
ATOM 790 N N . THR A 1 98 ? 2.973 2.848 10.098 1.00 88.88 98 THR A N 1
ATOM 791 C CA . THR A 1 98 ? 2.592 2.798 11.513 1.00 88.88 98 THR A CA 1
ATOM 792 C C . THR A 1 98 ? 1.858 4.085 11.864 1.00 88.88 98 THR A C 1
ATOM 794 O O . THR A 1 98 ? 2.415 5.180 11.740 1.00 88.88 98 THR A O 1
ATOM 797 N N . VAL A 1 99 ? 0.605 3.983 12.307 1.00 88.81 99 VAL A N 1
ATOM 798 C CA . VAL A 1 99 ? -0.186 5.177 12.638 1.00 88.81 99 VAL A CA 1
ATOM 799 C C . VAL A 1 99 ? 0.075 5.569 14.088 1.00 88.81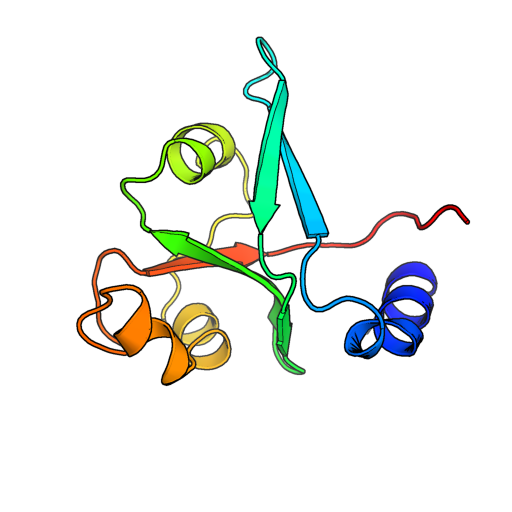 99 VAL A C 1
ATOM 801 O O . VAL A 1 99 ? -0.342 4.879 15.010 1.00 88.81 99 VAL A O 1
ATOM 804 N N . HIS A 1 100 ? 0.755 6.695 14.304 1.00 88.81 100 HIS A N 1
ATOM 805 C CA . HIS A 1 100 ? 1.052 7.187 15.656 1.00 88.81 100 HIS A CA 1
ATOM 806 C C . HIS A 1 100 ? -0.068 8.043 16.258 1.00 88.81 100 HIS A C 1
ATOM 808 O O . HIS A 1 100 ? -0.253 8.059 17.471 1.00 88.81 100 HIS A O 1
ATOM 814 N N . SER A 1 101 ? -0.804 8.779 15.425 1.00 89.81 101 SER A N 1
ATOM 815 C CA . SER A 1 101 ? -1.921 9.620 15.860 1.00 89.81 101 SER A CA 1
ATOM 816 C C . SER A 1 101 ? -2.890 9.859 14.707 1.00 89.81 101 SER A C 1
ATOM 818 O O . SER A 1 101 ? -2.482 9.852 13.546 1.00 89.81 101 SER A O 1
ATOM 820 N N . VAL A 1 102 ? -4.158 10.091 15.039 1.00 87.56 102 VAL A N 1
ATOM 821 C CA . VAL A 1 102 ? -5.190 10.573 14.114 1.00 87.56 102 VAL A CA 1
ATOM 822 C C . VAL A 1 102 ? -5.817 11.814 14.742 1.00 87.56 102 VAL A C 1
ATOM 824 O O . VAL A 1 102 ? -6.059 11.837 15.949 1.00 87.56 102 VAL A O 1
ATOM 827 N N . LYS A 1 103 ? -6.037 12.851 13.933 1.00 87.81 103 LYS A N 1
ATOM 828 C CA . LYS A 1 103 ? -6.728 14.085 14.322 1.00 87.81 103 LYS A CA 1
ATOM 829 C C . LYS A 1 103 ? -7.966 14.235 13.441 1.00 87.81 103 LYS A C 1
ATOM 831 O O . LYS A 1 103 ? -7.878 13.937 12.250 1.00 87.81 103 LYS A O 1
ATOM 836 N N . PHE A 1 104 ? -9.071 14.673 14.033 1.00 76.44 104 PHE A N 1
ATOM 837 C CA . PHE A 1 104 ? -10.371 14.878 13.397 1.00 76.44 104 PHE A CA 1
ATOM 838 C C . PHE A 1 104 ? -10.947 16.224 13.830 1.00 76.44 104 PHE A C 1
ATOM 840 O O . PHE A 1 104 ? -10.681 16.620 14.989 1.00 76.44 104 PHE A O 1
#

Organism: NCBI:txid222440

Foldseek 3Di:
DADPQLVVVVVCLVVDQWDFDWFALPPDTDTDIFGWDAFPVQGTKTKFFCPDVSVVRCVVPPQKDPDLVVLVRVDDPVVVVVPAPGSPRSRIIIRGDRDPHDDD

Sequence (104 aa):
MANTAEKFLLTYKDHFLWSILITTDKLRQVPRVAHLCFNFEIGFYYSAKSTTSKIAQIEKNPFVSSERKVLDAAWSDDLLKVGYSGKNDERLRAILVTVHSVKF

Radius of gyration: 13.68 Å; chains: 1; bounding box: 31×32×35 Å

Secondary structure (DSSP, 8-state):
---HHHHHHHHHGGG-S-EEEEEE-SS-EEEEEE--EEETTTEEEEEEETTSHHHHHHTTSTTEE--HHHHHHH--THHHHTT---TT-TTEEEEEE-------

pLDDT: mean 86.6, std 7.82, range [54.28, 94.12]